Protein AF-A0A4R6L5A9-F1 (afdb_monomer)

pLDDT: mean 91.88, std 6.28, range [58.62, 98.12]

Secondary structure (DSSP, 8-state):
--TTHHHHHHH-----TTEEEEETTEEEEEEEEETTEEEEEETT-TT---EEE-TTSSEEEEEEE-SS----TTHHHHHHHHHHHHS---S-HHHHTT--

Nearest PDB structures (foldseek):
  7ux1-assembly1_A  TM=6.729E-01  e=7.090E-02  Escherichia coli K-12
  7uw5-assembly1_A  TM=6.428E-01  e=1.517E-01  Escherichia coli K-12
  6vxm-assembly1_A  TM=5.824E-01  e=2.218E-01  Arabidopsis thaliana
  7pik-assembly1_B  TM=5.255E-01  e=2.218E-01  Escherichia coli
  4hw9-assembly1_E  TM=6.251E-01  e=1.015E+00  Helicobacter pylori

Foldseek 3Di:
DDACPCVCVVVVAPDDAQWWKQAPNFIWGFHDRPPQFTFTQTPPDQQSGGDTDHRPHRIDTDPDGDPPGDHHPCPVVVVLVVVVVPDPDPDDSCVSVVHD

Structure (mmCIF, N/CA/C/O backbone):
data_AF-A0A4R6L5A9-F1
#
_entry.id   AF-A0A4R6L5A9-F1
#
loop_
_atom_site.group_PDB
_atom_site.id
_atom_site.type_symbol
_atom_site.label_atom_id
_atom_site.label_alt_id
_atom_site.label_comp_id
_atom_site.label_asym_id
_atom_site.label_entity_id
_atom_site.label_seq_id
_atom_site.pdbx_PDB_ins_code
_atom_site.Cartn_x
_atom_site.Cartn_y
_atom_site.Cartn_z
_atom_site.occupancy
_atom_site.B_iso_or_equiv
_atom_site.auth_seq_id
_atom_site.auth_comp_id
_atom_site.auth_asym_id
_atom_site.auth_atom_id
_atom_site.pdbx_PDB_model_num
ATOM 1 N N . MET A 1 1 ? -16.367 3.009 -10.922 1.00 58.62 1 MET A N 1
ATOM 2 C CA . MET A 1 1 ? -16.226 2.569 -9.528 1.00 58.62 1 MET A CA 1
ATOM 3 C C . MET A 1 1 ? -14.992 3.250 -8.983 1.00 58.62 1 MET A C 1
ATOM 5 O O . MET A 1 1 ? -13.916 3.079 -9.554 1.00 58.62 1 MET A O 1
ATOM 9 N N . GLU A 1 2 ? -15.168 4.125 -8.002 1.00 77.88 2 GLU A N 1
ATOM 10 C CA . GLU A 1 2 ? -14.045 4.771 -7.327 1.00 77.88 2 GLU A CA 1
ATOM 11 C C . GLU A 1 2 ? -13.203 3.727 -6.582 1.00 77.88 2 GLU A C 1
ATOM 13 O O . GLU A 1 2 ? -13.698 2.672 -6.175 1.00 77.88 2 GLU A O 1
ATOM 18 N N . LYS A 1 3 ? -11.910 4.015 -6.393 1.00 83.19 3 LYS A N 1
ATOM 19 C CA . LYS A 1 3 ? -11.038 3.140 -5.600 1.00 83.19 3 LYS A CA 1
ATOM 20 C C . LYS A 1 3 ? -11.600 3.007 -4.186 1.00 83.19 3 LYS A C 1
ATOM 22 O O . LYS A 1 3 ? -11.928 4.010 -3.556 1.00 83.19 3 LYS A O 1
ATOM 27 N N . PHE A 1 4 ? -11.668 1.776 -3.691 1.00 88.88 4 PHE A N 1
ATOM 28 C CA . PHE A 1 4 ? -12.196 1.407 -2.378 1.00 88.88 4 PHE A CA 1
ATOM 29 C C . PHE A 1 4 ? -13.693 1.679 -2.171 1.00 88.88 4 PHE A C 1
ATOM 31 O O . PHE A 1 4 ? -14.174 1.502 -1.054 1.00 88.88 4 PHE A O 1
ATOM 38 N N . GLU A 1 5 ? -14.457 2.056 -3.203 1.00 89.75 5 GLU A N 1
ATOM 39 C CA . GLU A 1 5 ? -15.900 2.327 -3.091 1.00 89.75 5 GLU A CA 1
ATOM 40 C C . GLU A 1 5 ? -16.656 1.124 -2.512 1.00 89.75 5 GLU A C 1
ATOM 42 O O . GLU A 1 5 ? -17.408 1.253 -1.543 1.00 89.75 5 GLU A O 1
ATOM 47 N N . TYR A 1 6 ? -16.378 -0.073 -3.037 1.00 89.62 6 TYR A N 1
ATOM 48 C CA . TYR A 1 6 ? -16.939 -1.315 -2.512 1.00 89.62 6 TYR A CA 1
ATOM 49 C C . TYR A 1 6 ? -16.546 -1.541 -1.047 1.00 89.62 6 TYR A C 1
ATOM 51 O O . TYR A 1 6 ? -17.391 -1.880 -0.230 1.00 89.62 6 TYR A O 1
ATOM 59 N N . ILE A 1 7 ? -15.282 -1.317 -0.681 1.00 91.50 7 ILE A N 1
ATOM 60 C CA . ILE A 1 7 ? -14.806 -1.545 0.690 1.00 91.50 7 ILE A CA 1
ATOM 61 C C . ILE A 1 7 ? -15.486 -0.585 1.672 1.00 91.50 7 ILE A C 1
ATOM 63 O O . ILE A 1 7 ? -15.983 -1.014 2.716 1.00 91.50 7 ILE A O 1
ATOM 67 N N . ARG A 1 8 ? -15.538 0.704 1.322 1.00 93.50 8 ARG A N 1
ATOM 68 C CA . ARG A 1 8 ? -16.151 1.760 2.136 1.00 93.50 8 ARG A CA 1
ATOM 69 C C . ARG A 1 8 ? -17.637 1.501 2.348 1.00 93.50 8 ARG A C 1
ATOM 71 O O . ARG A 1 8 ? -18.113 1.618 3.469 1.00 93.50 8 ARG A O 1
ATOM 78 N N . THR A 1 9 ? -18.353 1.094 1.303 1.00 92.25 9 THR A N 1
ATOM 79 C CA . THR A 1 9 ? -19.795 0.809 1.379 1.00 92.25 9 THR A CA 1
ATOM 80 C C . THR A 1 9 ? -20.097 -0.526 2.061 1.00 92.25 9 THR A C 1
ATOM 82 O O . THR A 1 9 ? -20.986 -0.598 2.905 1.00 92.25 9 THR A O 1
ATOM 85 N N . ARG A 1 10 ? -19.347 -1.589 1.745 1.00 93.38 10 ARG A N 1
ATOM 86 C CA . ARG A 1 10 ? -19.604 -2.948 2.244 1.00 93.38 10 ARG A CA 1
ATOM 87 C C . ARG A 1 10 ? -19.232 -3.134 3.707 1.00 93.38 10 ARG A C 1
ATOM 89 O O . ARG A 1 10 ? -19.962 -3.823 4.422 1.00 93.38 10 ARG A O 1
ATOM 96 N N . TYR A 1 11 ? -18.082 -2.597 4.113 1.00 92.75 11 TYR A N 1
ATOM 97 C CA . TYR A 1 11 ? -17.514 -2.796 5.448 1.00 92.75 11 TYR A CA 1
ATOM 98 C C . TYR A 1 11 ? -17.660 -1.569 6.354 1.00 92.75 11 TYR A C 1
ATOM 100 O O . TYR A 1 11 ? -17.338 -1.668 7.534 1.00 92.75 11 TYR A O 1
ATOM 108 N N . ASN A 1 12 ? -18.146 -0.437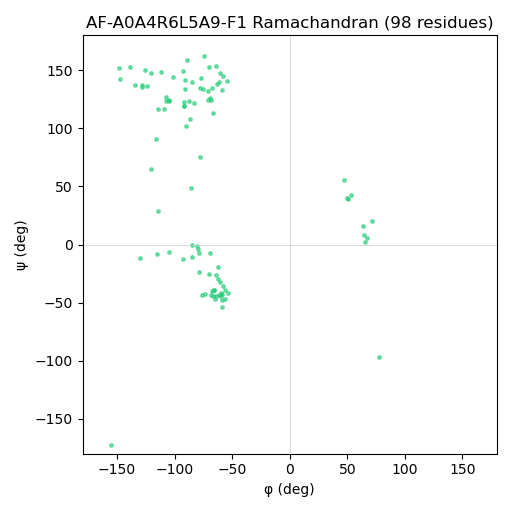 5.827 1.00 94.25 12 ASN A N 1
ATOM 109 C CA . ASN A 1 12 ? -18.275 0.829 6.553 1.00 94.25 12 ASN A CA 1
ATOM 110 C C . ASN A 1 12 ? -16.959 1.282 7.215 1.00 94.25 12 ASN A C 1
ATOM 112 O O . ASN A 1 12 ? -16.931 1.712 8.366 1.00 94.25 12 ASN A O 1
ATOM 116 N N . VAL A 1 13 ? -15.851 1.143 6.484 1.00 94.75 13 VAL A N 1
ATOM 117 C CA . VAL A 1 13 ? -14.510 1.546 6.931 1.00 94.75 13 VAL A CA 1
ATOM 118 C C . VAL A 1 13 ? -14.009 2.733 6.112 1.00 94.75 13 VAL A C 1
ATOM 120 O O . VAL A 1 13 ? -14.317 2.826 4.920 1.00 94.75 13 VAL A O 1
ATOM 123 N N . PRO A 1 14 ? -13.189 3.625 6.687 1.00 95.38 14 PRO A N 1
ATOM 124 C CA . PRO A 1 14 ? -12.707 4.804 5.984 1.00 95.38 14 PRO A CA 1
ATOM 125 C C . PRO A 1 14 ? -11.447 4.480 5.156 1.00 95.38 14 PRO A C 1
ATOM 127 O O . PRO A 1 14 ? -10.429 5.160 5.248 1.00 95.38 14 PRO A O 1
ATOM 130 N N . ALA A 1 15 ? -11.494 3.403 4.365 1.00 95.00 15 ALA A N 1
ATOM 131 C CA . ALA A 1 15 ? -10.386 2.993 3.509 1.00 95.00 15 ALA A CA 1
ATOM 132 C C . ALA A 1 15 ? -10.175 4.007 2.378 1.00 95.00 15 ALA A C 1
ATOM 134 O O . ALA A 1 15 ? -11.091 4.296 1.608 1.00 95.00 15 ALA A O 1
ATOM 135 N N . GLU A 1 16 ? -8.957 4.527 2.268 1.00 95.31 16 GLU A N 1
ATOM 136 C CA . GLU A 1 16 ? -8.604 5.570 1.312 1.00 95.31 16 GLU A CA 1
ATOM 137 C C . GLU A 1 16 ? -7.149 5.417 0.872 1.00 95.31 16 GLU A C 1
ATOM 139 O O . GLU A 1 16 ? -6.307 4.905 1.613 1.00 95.31 16 GLU A O 1
ATOM 144 N N . MET A 1 17 ? -6.842 5.865 -0.345 1.00 95.38 17 MET A N 1
ATOM 145 C CA . MET A 1 17 ? -5.475 5.832 -0.849 1.00 95.38 17 MET A CA 1
ATOM 146 C C . MET A 1 17 ? -4.557 6.689 0.025 1.00 95.38 17 MET A C 1
ATOM 148 O O . MET A 1 17 ? -4.931 7.781 0.438 1.00 95.38 17 MET A O 1
ATOM 152 N N . PHE A 1 18 ? -3.342 6.207 0.274 1.00 97.00 18 PHE A N 1
ATOM 153 C CA . PHE A 1 18 ? -2.318 6.872 1.085 1.00 97.00 18 PHE A CA 1
ATOM 154 C C . PHE A 1 18 ? -2.649 7.044 2.567 1.00 97.00 18 PHE A C 1
ATOM 156 O O . PHE A 1 18 ? -1.818 7.582 3.296 1.00 97.00 18 PHE A O 1
ATOM 163 N N . ARG A 1 19 ? -3.799 6.563 3.040 1.00 97.56 19 ARG A N 1
ATOM 164 C CA . ARG A 1 19 ? -4.111 6.557 4.467 1.00 97.56 19 ARG A CA 1
ATOM 165 C C . ARG A 1 19 ? -3.190 5.593 5.204 1.00 97.56 19 ARG A C 1
ATOM 167 O O . ARG A 1 19 ? -2.946 4.474 4.737 1.00 97.56 19 ARG A O 1
ATOM 174 N N . GLU A 1 20 ? -2.659 6.031 6.338 1.00 98.00 20 GLU A N 1
ATOM 175 C CA . GLU A 1 20 ? -1.880 5.165 7.210 1.00 98.00 20 GLU A CA 1
ATOM 176 C C . GLU A 1 20 ? -2.797 4.241 8.016 1.00 98.00 20 GLU A C 1
ATOM 178 O O . GLU A 1 20 ? -3.893 4.611 8.438 1.00 98.00 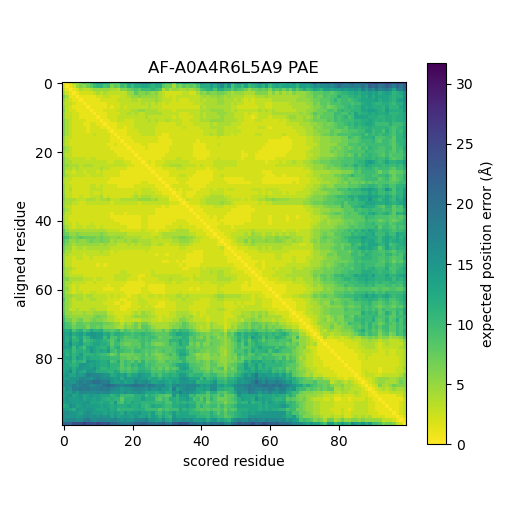20 GLU A O 1
ATOM 183 N N . VAL A 1 21 ? -2.335 3.014 8.228 1.00 97.88 21 VAL A N 1
ATOM 184 C CA . VAL A 1 21 ? -3.056 1.992 8.985 1.00 97.88 21 VAL A CA 1
ATOM 185 C C . VAL A 1 21 ? -2.098 1.232 9.890 1.00 97.88 21 VAL A C 1
ATOM 187 O O . VAL A 1 21 ? -0.911 1.093 9.580 1.00 97.88 21 VAL A O 1
ATOM 190 N N . ILE A 1 22 ? -2.615 0.696 10.989 1.00 97.88 22 ILE A N 1
ATOM 191 C CA . ILE A 1 22 ? -1.933 -0.322 11.788 1.00 97.88 22 ILE A CA 1
ATOM 192 C C . ILE A 1 22 ? -2.688 -1.629 11.574 1.00 97.88 22 ILE A C 1
ATOM 194 O O . ILE A 1 22 ? -3.863 -1.734 11.911 1.00 97.88 22 ILE A O 1
ATOM 198 N N . VAL A 1 23 ? -2.029 -2.626 10.983 1.00 97.31 23 VAL A N 1
ATOM 199 C CA . VAL A 1 23 ? -2.614 -3.954 10.758 1.00 97.31 23 VAL A CA 1
ATOM 200 C C . VAL A 1 23 ? -1.848 -4.966 11.584 1.00 97.31 23 VAL A C 1
ATOM 202 O O . VAL A 1 23 ? -0.659 -5.170 11.349 1.00 97.31 23 VAL A O 1
ATOM 205 N N . ASN A 1 24 ? -2.525 -5.604 12.542 1.00 95.94 24 ASN A N 1
ATOM 206 C CA . ASN A 1 24 ? -1.907 -6.578 13.449 1.00 95.94 24 ASN A CA 1
ATOM 207 C C . ASN A 1 24 ? -0.580 -6.043 14.035 1.00 95.94 24 ASN A C 1
ATOM 209 O O . ASN A 1 24 ? 0.472 -6.652 13.850 1.00 95.94 24 ASN A O 1
ATOM 213 N N . GLU A 1 25 ? -0.652 -4.865 14.667 1.00 96.25 25 GLU A N 1
ATOM 214 C CA . GLU A 1 25 ? 0.467 -4.164 15.333 1.00 96.25 25 GLU A CA 1
ATOM 215 C C . GLU A 1 25 ? 1.572 -3.647 14.394 1.00 96.25 25 GLU A C 1
ATOM 217 O O . GLU A 1 25 ? 2.572 -3.093 14.847 1.00 96.25 25 GLU A O 1
ATOM 222 N N . ARG A 1 26 ? 1.396 -3.763 13.071 1.00 96.94 26 ARG A N 1
ATOM 223 C CA . ARG A 1 26 ? 2.365 -3.289 12.076 1.00 96.94 26 ARG A CA 1
ATOM 224 C C . ARG A 1 26 ? 1.850 -2.047 11.366 1.00 96.94 26 ARG A C 1
ATOM 226 O O . ARG A 1 26 ? 0.783 -2.071 10.753 1.00 96.94 26 ARG A O 1
ATOM 233 N N . LYS A 1 27 ? 2.631 -0.967 11.411 1.00 97.62 27 LYS A N 1
ATOM 234 C CA . LYS A 1 27 ? 2.299 0.296 10.742 1.00 97.62 27 LYS A CA 1
ATOM 235 C C . LYS A 1 27 ? 2.590 0.217 9.239 1.00 97.62 27 LYS A C 1
ATOM 237 O O . LYS A 1 27 ? 3.665 -0.221 8.820 1.00 97.62 27 LYS A O 1
ATOM 242 N N . GLY A 1 28 ? 1.653 0.693 8.429 1.00 97.44 28 GLY A N 1
ATOM 243 C CA . GLY A 1 28 ? 1.787 0.766 6.982 1.00 97.44 28 GLY A CA 1
ATOM 244 C C . GLY A 1 28 ? 0.906 1.839 6.355 1.00 97.44 28 GLY A C 1
ATOM 245 O O . GLY A 1 28 ? 0.285 2.647 7.043 1.00 97.44 28 GLY A O 1
ATOM 246 N N . VAL A 1 29 ? 0.870 1.843 5.028 1.00 98.12 29 VAL A N 1
ATOM 247 C CA . VAL A 1 29 ? 0.099 2.789 4.218 1.00 98.12 29 VAL A CA 1
ATOM 248 C C . VAL A 1 29 ? -0.644 2.058 3.107 1.00 98.12 29 VAL A C 1
ATOM 250 O O . VAL A 1 29 ? -0.094 1.166 2.455 1.00 98.12 29 VAL A O 1
ATOM 253 N N . ILE A 1 30 ? -1.900 2.438 2.881 1.00 97.19 30 ILE A N 1
ATOM 254 C CA . ILE A 1 30 ? -2.715 1.910 1.786 1.00 97.19 30 ILE A CA 1
ATOM 255 C C . ILE A 1 30 ? -2.184 2.461 0.457 1.00 97.19 30 ILE A C 1
ATOM 257 O O . ILE A 1 30 ? -2.083 3.670 0.263 1.00 97.19 30 ILE A O 1
ATOM 261 N N . THR A 1 31 ? -1.847 1.575 -0.476 1.00 95.88 31 THR A N 1
ATOM 262 C CA . THR A 1 31 ? -1.249 1.943 -1.776 1.00 95.88 31 THR A CA 1
ATOM 263 C C . THR A 1 31 ? -1.939 1.304 -2.975 1.00 95.88 31 THR A C 1
ATOM 265 O O . THR A 1 31 ? -1.698 1.716 -4.110 1.00 95.88 31 THR A O 1
ATOM 268 N N . GLU A 1 32 ? -2.813 0.323 -2.749 1.00 94.62 32 GLU A N 1
ATOM 269 C CA . GLU A 1 32 ? -3.486 -0.406 -3.817 1.00 94.62 32 GLU A CA 1
ATOM 270 C C . GLU A 1 32 ? -4.894 -0.828 -3.389 1.00 94.62 32 GLU A C 1
ATOM 272 O O . GLU A 1 32 ? -5.119 -1.204 -2.238 1.00 94.62 32 GLU A O 1
ATOM 277 N N . ASP A 1 33 ? -5.830 -0.778 -4.332 1.00 93.94 33 ASP A N 1
ATOM 278 C CA . ASP A 1 33 ? -7.155 -1.373 -4.187 1.00 93.94 33 ASP A CA 1
ATOM 279 C C . ASP A 1 33 ? -7.111 -2.801 -4.738 1.00 93.94 33 ASP A C 1
ATOM 281 O O . ASP A 1 33 ? -6.783 -3.006 -5.907 1.00 93.94 33 ASP A O 1
ATOM 285 N N . LYS A 1 34 ? -7.398 -3.786 -3.881 1.00 92.81 34 LYS A N 1
ATOM 286 C CA . LYS A 1 34 ? -7.417 -5.212 -4.229 1.00 92.81 34 LYS A CA 1
ATOM 287 C C . LYS A 1 34 ? -8.835 -5.795 -4.124 1.00 92.81 34 LYS A C 1
ATOM 289 O O . LYS A 1 34 ? -9.003 -6.983 -3.839 1.00 92.81 34 LYS A O 1
ATOM 294 N N . GLY A 1 35 ? -9.867 -4.975 -4.333 1.00 89.69 35 GLY A N 1
ATOM 295 C CA . GLY A 1 35 ? -11.269 -5.395 -4.347 1.00 89.69 35 GLY A CA 1
ATOM 296 C C . GLY A 1 35 ? -11.826 -5.612 -2.940 1.00 89.69 35 GLY A C 1
ATOM 297 O O . GLY A 1 35 ? -12.241 -4.665 -2.287 1.00 89.69 35 GLY A O 1
ATOM 298 N N . ASN A 1 36 ? -11.839 -6.856 -2.451 1.00 92.75 36 ASN A N 1
ATOM 299 C CA . ASN A 1 36 ? -12.273 -7.167 -1.075 1.00 92.75 36 ASN A CA 1
ATOM 300 C C . ASN A 1 36 ? -11.189 -6.870 -0.021 1.00 92.75 36 ASN A C 1
ATOM 302 O O . ASN A 1 36 ? -11.443 -6.988 1.175 1.00 92.75 36 ASN A O 1
ATOM 306 N N . TYR A 1 37 ? -9.977 -6.527 -0.454 1.00 95.69 37 TYR A N 1
ATOM 307 C CA . TYR A 1 37 ? -8.813 -6.308 0.399 1.00 95.69 37 TYR A CA 1
ATOM 308 C C . TYR A 1 37 ? -8.210 -4.928 0.138 1.00 95.69 37 TYR A C 1
ATOM 310 O O . TYR A 1 37 ? -8.231 -4.432 -0.989 1.00 95.69 37 TYR A O 1
ATOM 318 N N . ILE A 1 38 ? -7.603 -4.344 1.170 1.00 96.31 38 ILE A N 1
ATOM 319 C CA . ILE A 1 38 ? -6.741 -3.166 1.031 1.00 96.31 38 ILE A CA 1
ATOM 320 C C . ILE A 1 38 ? -5.295 -3.628 0.817 1.00 96.31 38 ILE A C 1
ATOM 322 O O . ILE A 1 38 ? -4.816 -4.534 1.499 1.00 96.31 38 ILE A O 1
ATOM 326 N N . GLY A 1 39 ? -4.592 -3.039 -0.147 1.00 97.00 39 GLY A N 1
ATOM 327 C CA . GLY A 1 39 ? -3.168 -3.279 -0.364 1.00 97.00 39 GLY A CA 1
ATOM 328 C C . GLY A 1 39 ? -2.329 -2.354 0.509 1.00 97.00 39 GLY A C 1
ATOM 329 O O . GLY A 1 39 ? -2.244 -1.157 0.226 1.00 97.00 39 GLY A O 1
ATOM 330 N N . VAL A 1 40 ? -1.697 -2.900 1.546 1.00 97.25 40 VAL A N 1
ATOM 331 C CA . VAL A 1 40 ? -0.911 -2.138 2.525 1.00 97.25 40 VAL A CA 1
ATOM 332 C C . VAL A 1 40 ? 0.573 -2.393 2.313 1.00 97.25 40 VAL A C 1
ATOM 334 O O . VAL A 1 40 ? 1.022 -3.538 2.299 1.00 97.25 40 VAL A O 1
ATOM 337 N N . VAL A 1 41 ? 1.350 -1.322 2.165 1.00 97.19 41 VAL A N 1
ATOM 338 C CA . VAL A 1 41 ? 2.811 -1.388 2.255 1.00 97.19 41 VAL A CA 1
ATOM 339 C C . VAL A 1 41 ? 3.197 -1.119 3.699 1.00 97.19 41 VAL A C 1
ATOM 341 O O . VAL A 1 41 ? 2.918 -0.043 4.228 1.00 97.19 41 VAL A O 1
ATOM 344 N N . PHE A 1 42 ? 3.844 -2.090 4.334 1.00 97.00 42 PHE A N 1
ATOM 345 C CA . PHE A 1 42 ? 4.339 -1.942 5.698 1.00 97.00 42 PHE A CA 1
ATOM 346 C C . PHE A 1 42 ? 5.708 -1.267 5.724 1.00 97.00 42 PHE A C 1
ATOM 348 O O . PHE A 1 42 ? 6.570 -1.561 4.895 1.00 97.00 42 PHE A O 1
ATOM 355 N N . TYR A 1 43 ? 5.915 -0.375 6.693 1.0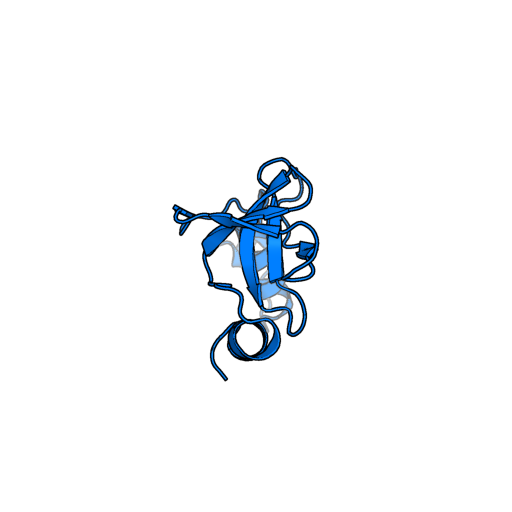0 95.19 43 TYR A N 1
ATOM 356 C CA . TYR A 1 43 ? 7.167 0.377 6.819 1.00 95.19 43 TYR A CA 1
ATOM 357 C C . TYR A 1 43 ? 8.356 -0.485 7.255 1.00 95.19 43 TYR A C 1
ATOM 359 O O . TYR A 1 43 ? 9.500 -0.148 6.959 1.00 95.19 43 TYR A O 1
ATOM 367 N N . ASP A 1 44 ? 8.086 -1.592 7.945 1.00 94.31 44 ASP A N 1
ATOM 368 C CA . ASP A 1 44 ? 9.082 -2.556 8.417 1.00 94.31 44 ASP A CA 1
ATOM 369 C C . ASP A 1 44 ? 9.463 -3.609 7.353 1.00 94.31 44 ASP A C 1
ATOM 371 O O . ASP A 1 44 ? 10.435 -4.349 7.528 1.00 94.31 44 ASP A O 1
ATOM 375 N N . ASP A 1 45 ? 8.733 -3.687 6.235 1.00 92.62 45 ASP A N 1
ATOM 376 C CA . ASP A 1 45 ? 8.964 -4.692 5.200 1.00 92.62 45 ASP A CA 1
ATOM 377 C C . ASP A 1 45 ? 10.091 -4.264 4.251 1.00 92.62 45 ASP A C 1
ATOM 379 O O . ASP A 1 45 ? 10.007 -3.262 3.546 1.00 92.62 45 ASP A O 1
ATOM 383 N N . LYS A 1 46 ? 11.143 -5.080 4.144 1.00 86.81 46 LYS A N 1
ATOM 384 C CA . LYS A 1 46 ? 12.272 -4.832 3.230 1.00 86.81 46 LYS A CA 1
ATOM 385 C C . LYS A 1 46 ? 11.865 -4.814 1.754 1.00 86.81 46 LYS A C 1
ATOM 387 O O . LYS A 1 46 ? 12.529 -4.159 0.949 1.00 86.81 46 LYS A O 1
ATOM 392 N N . LYS A 1 47 ? 10.829 -5.569 1.376 1.00 86.56 47 LYS A N 1
ATOM 393 C CA . LYS A 1 47 ? 10.349 -5.649 -0.009 1.00 86.56 47 LYS A CA 1
ATOM 394 C C . LYS A 1 47 ? 9.499 -4.440 -0.385 1.00 86.56 47 LYS A C 1
ATOM 396 O O . LYS A 1 47 ? 9.434 -4.135 -1.573 1.00 86.56 47 LYS A O 1
ATOM 401 N N . LEU A 1 48 ? 8.889 -3.759 0.593 1.00 91.31 48 LEU A N 1
ATOM 402 C CA . LEU A 1 48 ? 8.019 -2.594 0.384 1.00 91.31 48 LEU A CA 1
ATOM 403 C C . LEU A 1 48 ? 6.942 -2.849 -0.687 1.00 91.31 48 LEU A C 1
ATOM 405 O O . LEU A 1 48 ? 6.673 -2.001 -1.537 1.00 91.31 48 LEU A O 1
ATOM 409 N N . MET A 1 49 ? 6.371 -4.057 -0.689 1.00 90.81 49 MET A N 1
ATOM 410 C CA . MET A 1 49 ? 5.317 -4.452 -1.624 1.00 90.81 49 MET A CA 1
ATOM 411 C C . MET A 1 49 ? 3.948 -4.392 -0.937 1.00 90.81 49 MET A C 1
ATOM 413 O O . MET A 1 49 ? 3.863 -4.715 0.248 1.00 90.81 49 MET A O 1
ATOM 417 N N . PRO A 1 50 ? 2.881 -4.006 -1.657 1.00 93.81 50 PRO A N 1
ATOM 418 C CA . PRO A 1 50 ? 1.532 -3.988 -1.107 1.00 93.81 50 PRO A CA 1
ATOM 419 C C . PRO A 1 50 ? 1.052 -5.412 -0.816 1.00 93.81 50 PRO A C 1
ATOM 421 O O . PRO A 1 50 ? 0.828 -6.211 -1.731 1.00 93.81 50 PRO A O 1
ATOM 424 N N . LEU A 1 51 ? 0.874 -5.723 0.464 1.00 95.00 51 LEU A N 1
ATOM 425 C CA . LEU A 1 51 ? 0.300 -6.981 0.924 1.00 95.00 51 LEU A CA 1
ATOM 426 C C . LEU A 1 51 ? -1.222 -6.841 1.070 1.00 95.00 51 LEU A C 1
ATOM 428 O O . LEU A 1 51 ? -1.698 -5.789 1.498 1.00 95.00 51 LEU A O 1
ATOM 432 N N . PRO A 1 52 ? -2.004 -7.875 0.714 1.00 96.38 52 PRO A N 1
ATOM 433 C CA . PRO A 1 52 ? -3.445 -7.852 0.920 1.00 96.38 52 PRO A CA 1
ATOM 434 C C . PRO A 1 52 ? -3.769 -7.932 2.417 1.00 96.38 52 PRO A C 1
ATOM 436 O O . PRO A 1 52 ? -3.340 -8.855 3.109 1.00 96.38 52 PRO A O 1
ATOM 439 N N . C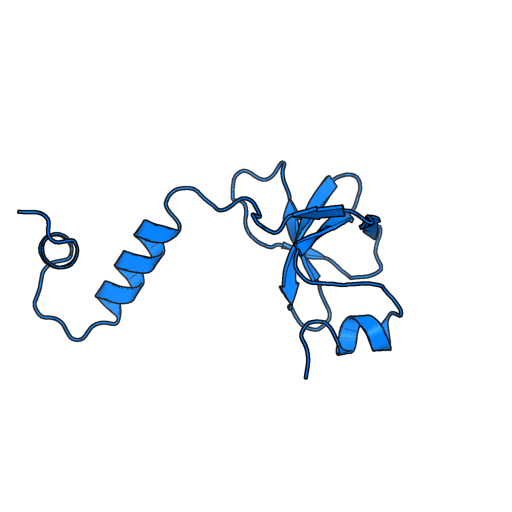YS A 1 53 ? -4.553 -6.983 2.917 1.00 96.50 53 CYS A N 1
ATOM 440 C CA . CYS A 1 53 ? -5.074 -6.971 4.281 1.00 96.50 53 CYS A CA 1
ATOM 441 C C . CYS A 1 53 ? -6.601 -6.888 4.244 1.00 96.50 53 CYS A C 1
ATOM 443 O O . CYS A 1 53 ? -7.174 -6.152 3.437 1.00 96.50 53 CYS A O 1
ATOM 445 N N . HIS A 1 54 ? -7.278 -7.685 5.077 1.00 96.06 54 HIS A N 1
ATOM 446 C CA . HIS A 1 54 ? -8.737 -7.631 5.142 1.00 96.06 54 HIS A CA 1
ATOM 447 C C . HIS A 1 54 ? -9.154 -6.308 5.807 1.00 96.06 54 HIS A C 1
ATOM 449 O O . HIS A 1 54 ? -8.619 -6.008 6.873 1.00 96.06 54 HIS A O 1
ATOM 455 N N . PRO A 1 55 ? -10.109 -5.535 5.256 1.00 95.31 55 PRO A N 1
ATOM 456 C CA . PRO A 1 55 ? -10.360 -4.155 5.684 1.00 95.31 55 PRO A CA 1
ATOM 457 C C . PRO A 1 55 ? -10.812 -3.994 7.141 1.00 95.31 55 PRO A C 1
ATOM 459 O O . PRO A 1 55 ? -10.716 -2.899 7.686 1.00 95.31 55 PRO A O 1
ATOM 462 N N . THR A 1 56 ? -11.311 -5.062 7.765 1.00 95.88 56 THR 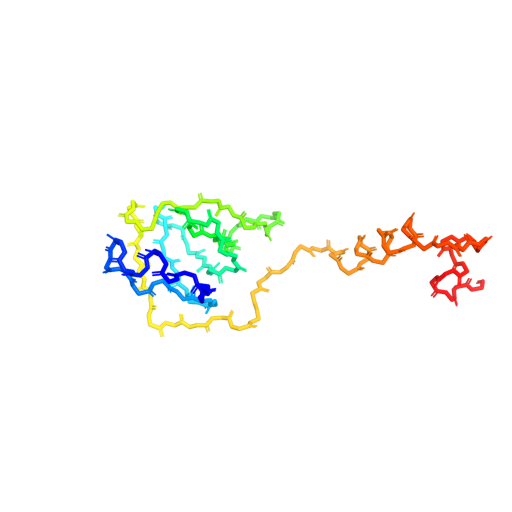A N 1
ATOM 463 C CA . THR A 1 56 ? -11.821 -5.058 9.148 1.00 95.88 56 THR A CA 1
ATOM 464 C C . THR A 1 56 ? -11.021 -5.933 10.115 1.00 95.88 56 THR A C 1
ATOM 466 O O . THR A 1 56 ? -11.288 -5.920 11.315 1.00 95.88 56 THR A O 1
ATOM 469 N N . TRP A 1 57 ? -10.065 -6.736 9.636 1.00 96.00 57 TRP A N 1
ATOM 470 C CA . TRP A 1 57 ? -9.389 -7.709 10.499 1.00 96.00 57 TRP A CA 1
ATOM 471 C C . TRP A 1 57 ? -8.153 -7.095 11.147 1.00 96.00 57 TRP A C 1
ATOM 473 O O . TRP A 1 57 ? -7.111 -6.975 10.504 1.00 96.00 57 TRP A O 1
ATOM 483 N N . LYS A 1 58 ? -8.275 -6.720 12.427 1.00 96.31 58 LYS A N 1
ATOM 484 C CA . LYS A 1 58 ? -7.202 -6.076 13.204 1.00 96.31 58 LYS A CA 1
ATOM 485 C C . LYS A 1 58 ? -6.588 -4.867 12.484 1.00 96.31 58 LYS A C 1
ATOM 487 O O . LYS A 1 58 ? -5.370 -4.694 12.510 1.00 96.31 58 LYS A O 1
AT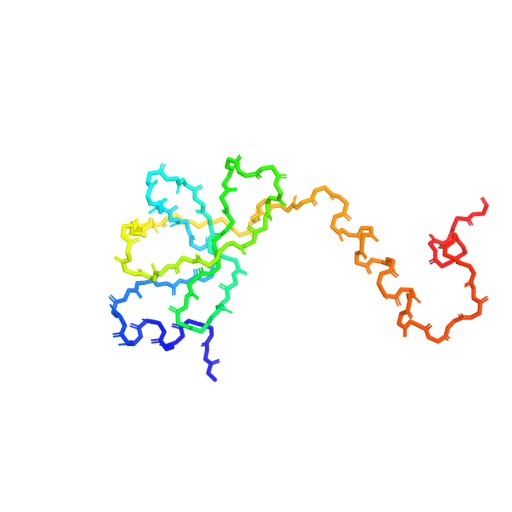OM 492 N N . VAL A 1 59 ? -7.428 -4.080 11.811 1.00 96.81 59 VAL A N 1
ATOM 493 C CA . VAL A 1 59 ? -7.027 -2.853 11.120 1.00 96.81 59 VAL A CA 1
ATOM 494 C C . VAL A 1 59 ? -7.478 -1.659 11.943 1.00 96.81 59 VAL A C 1
ATOM 496 O O . VAL A 1 59 ? -8.666 -1.506 12.219 1.00 96.81 59 VAL A O 1
ATOM 499 N N . GLU A 1 60 ? -6.532 -0.802 12.284 1.00 97.81 60 GLU A N 1
ATOM 500 C CA . GLU A 1 60 ? -6.777 0.536 12.797 1.00 97.81 60 GLU A CA 1
ATOM 501 C C . GLU A 1 60 ? -6.472 1.536 11.681 1.00 97.81 60 GLU A C 1
ATOM 503 O O . GLU A 1 60 ? -5.380 1.525 11.108 1.00 97.81 60 GLU A O 1
ATOM 508 N N . TYR A 1 61 ? -7.451 2.373 11.344 1.00 97.38 61 TYR A N 1
ATOM 509 C CA . TYR A 1 61 ? -7.286 3.439 10.361 1.00 97.38 61 TYR A CA 1
ATOM 510 C C . TYR A 1 61 ? -6.863 4.708 11.084 1.00 97.38 61 TYR A C 1
ATOM 512 O O . TYR A 1 61 ? -7.580 5.175 11.964 1.00 97.38 61 TYR A O 1
ATOM 520 N N . LEU A 1 62 ? -5.716 5.260 10.700 1.00 97.62 62 LEU A N 1
ATOM 521 C CA . LEU A 1 62 ? -5.206 6.498 11.272 1.00 97.62 62 LEU A CA 1
ATOM 522 C C . LEU A 1 62 ? -5.741 7.702 10.487 1.00 97.62 62 LEU A C 1
ATOM 524 O O . LEU A 1 62 ? -6.093 7.592 9.309 1.00 97.62 62 LEU A O 1
ATOM 528 N N . ASP A 1 63 ? -5.734 8.868 11.126 1.00 96.75 63 ASP A N 1
ATOM 529 C CA . ASP A 1 63 ? -6.075 10.146 10.485 1.00 96.75 63 ASP A CA 1
ATOM 530 C C . ASP A 1 63 ? -4.907 10.736 9.671 1.00 96.75 63 ASP A C 1
ATOM 532 O O . ASP A 1 63 ? -5.020 11.800 9.059 1.00 96.75 63 ASP A O 1
ATOM 536 N N . THR A 1 64 ? -3.758 10.055 9.656 1.00 96.81 64 THR A N 1
ATOM 537 C CA . THR A 1 64 ? -2.557 10.470 8.931 1.00 96.81 64 THR A CA 1
ATOM 538 C C . THR A 1 64 ? -2.487 9.857 7.535 1.00 96.81 64 THR A C 1
ATOM 540 O O . THR A 1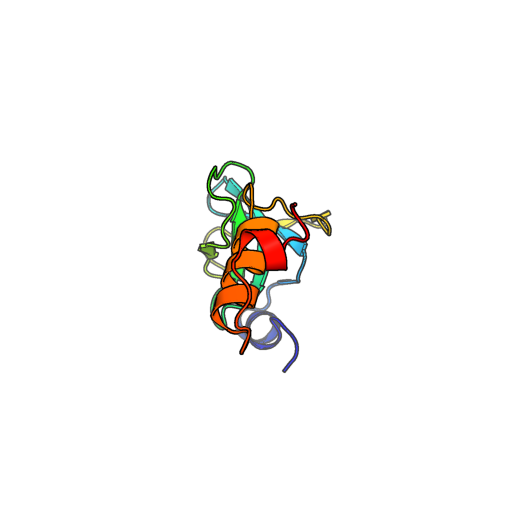 64 ? -2.941 8.741 7.279 1.00 96.81 64 THR A O 1
ATOM 543 N N . PHE A 1 65 ? -1.860 10.595 6.615 1.00 97.69 65 PHE A N 1
ATOM 544 C CA . PHE A 1 65 ? -1.689 10.192 5.222 1.00 97.69 65 PHE A CA 1
ATOM 545 C C . PHE A 1 65 ? -0.226 10.299 4.801 1.00 97.69 65 PHE A C 1
ATOM 547 O O . PHE A 1 65 ? 0.442 11.299 5.067 1.00 97.69 65 PHE A O 1
ATOM 554 N N . ASN A 1 66 ? 0.257 9.292 4.077 1.00 96.12 66 ASN A N 1
ATOM 555 C CA . ASN A 1 66 ? 1.573 9.293 3.459 1.00 96.12 66 ASN A CA 1
ATOM 556 C C . ASN A 1 66 ? 1.462 9.235 1.929 1.00 96.12 66 ASN A C 1
ATOM 558 O O . ASN A 1 66 ? 1.492 8.170 1.311 1.00 96.12 66 ASN A O 1
ATOM 562 N N . TYR A 1 67 ? 1.408 10.416 1.311 1.00 95.31 67 TYR A N 1
ATOM 563 C CA . TYR A 1 67 ? 1.367 10.593 -0.147 1.00 95.31 67 TYR A CA 1
ATOM 564 C C . TYR A 1 67 ? 2.677 10.220 -0.862 1.00 95.31 67 TYR A C 1
ATOM 566 O O . TYR A 1 67 ? 2.735 10.191 -2.093 1.00 95.31 67 TYR A O 1
ATOM 574 N N . LYS A 1 68 ? 3.747 9.930 -0.112 1.00 93.19 68 LYS A N 1
A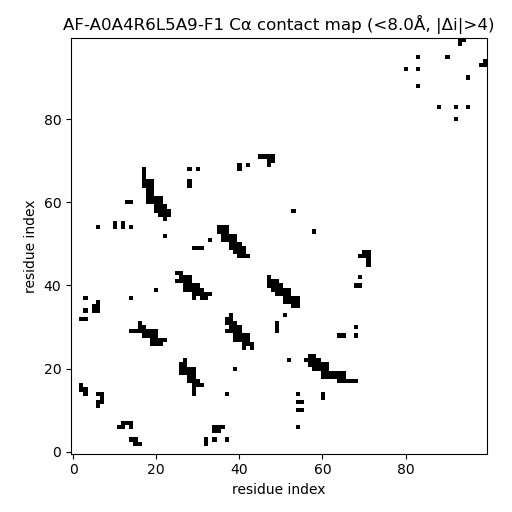TOM 575 C CA . LYS A 1 68 ? 5.032 9.438 -0.625 1.00 93.19 68 LYS A CA 1
ATOM 576 C C . LYS A 1 68 ? 5.335 8.075 0.009 1.00 93.19 68 LYS A C 1
ATOM 578 O O . LYS A 1 68 ? 6.303 7.955 0.763 1.00 93.19 68 LYS A O 1
ATOM 583 N N . PRO A 1 69 ? 4.521 7.042 -0.286 1.00 91.12 69 PRO A N 1
ATOM 584 C CA . PRO A 1 69 ? 4.705 5.732 0.313 1.00 91.12 69 PRO A CA 1
ATOM 585 C C . PRO A 1 69 ? 6.087 5.172 -0.051 1.00 91.12 69 PRO A C 1
ATOM 587 O O . PRO A 1 69 ? 6.604 5.451 -1.143 1.00 91.12 69 PRO A O 1
ATOM 590 N N . PRO A 1 70 ? 6.699 4.384 0.843 1.00 89.44 70 PRO A N 1
ATOM 591 C CA . PRO A 1 70 ? 7.999 3.787 0.596 1.00 89.44 70 PRO A CA 1
ATOM 592 C C . PRO A 1 70 ? 7.904 2.828 -0.596 1.00 89.44 70 PRO A C 1
ATOM 594 O O . PRO A 1 70 ? 6.931 2.095 -0.761 1.00 89.44 70 PRO A O 1
ATOM 597 N N . LYS A 1 71 ? 8.919 2.862 -1.462 1.00 85.69 71 LYS A N 1
ATOM 598 C CA . LYS A 1 71 ? 8.984 2.059 -2.689 1.00 85.69 71 LYS A CA 1
ATOM 599 C C . LYS A 1 71 ? 10.214 1.157 -2.656 1.00 85.69 71 LYS A C 1
ATOM 601 O O . LYS A 1 71 ? 11.250 1.579 -2.135 1.00 85.69 71 LYS A O 1
ATOM 606 N N . PRO A 1 72 ? 10.155 -0.046 -3.253 1.00 84.25 72 PRO A N 1
ATOM 607 C CA . PRO A 1 72 ? 11.317 -0.914 -3.339 1.00 84.25 72 PRO A CA 1
ATOM 608 C C . PRO A 1 72 ? 12.473 -0.224 -4.065 1.00 84.25 72 PRO A C 1
ATOM 610 O O . PRO A 1 72 ? 12.279 0.508 -5.044 1.00 84.25 72 PRO A O 1
ATOM 613 N N . LYS A 1 73 ? 13.701 -0.516 -3.622 1.00 78.62 73 LYS A N 1
ATOM 614 C CA . LYS A 1 73 ? 14.909 -0.094 -4.340 1.00 78.62 73 LYS A CA 1
ATOM 615 C C . LYS A 1 73 ? 14.835 -0.590 -5.788 1.00 78.62 73 LYS A C 1
ATOM 617 O O . LYS A 1 73 ? 14.384 -1.705 -6.056 1.00 78.62 73 LYS A O 1
ATOM 622 N N . ASN A 1 74 ? 15.280 0.248 -6.720 1.00 80.62 74 ASN A N 1
ATOM 623 C CA . ASN A 1 74 ? 15.298 -0.031 -8.159 1.00 80.62 74 ASN A CA 1
ATOM 624 C C . ASN A 1 74 ? 13.920 -0.221 -8.820 1.00 80.62 74 ASN A C 1
ATOM 626 O O . ASN A 1 74 ? 13.876 -0.700 -9.951 1.00 80.62 74 ASN A O 1
ATOM 630 N N . ALA A 1 75 ? 12.805 0.177 -8.189 1.00 79.81 75 ALA A N 1
ATOM 631 C CA . ALA A 1 75 ? 11.476 0.081 -8.811 1.00 79.81 75 ALA A CA 1
ATOM 632 C C . ALA A 1 75 ? 11.421 0.764 -10.190 1.00 79.81 75 ALA A C 1
ATOM 634 O O . ALA A 1 75 ? 10.908 0.189 -11.144 1.00 79.81 75 ALA A O 1
ATOM 635 N N . ALA A 1 76 ? 12.035 1.945 -10.316 1.00 82.62 76 ALA A N 1
ATOM 636 C CA . ALA A 1 76 ? 12.125 2.666 -11.584 1.00 82.62 76 ALA A CA 1
ATOM 637 C C . ALA A 1 76 ? 12.974 1.925 -12.631 1.00 82.62 76 ALA A C 1
ATOM 639 O O . ALA A 1 76 ? 12.606 1.891 -13.797 1.00 82.62 76 ALA A O 1
ATOM 640 N N . SER A 1 77 ? 14.083 1.298 -12.227 1.00 84.75 77 SER A N 1
ATOM 641 C CA . SER A 1 77 ? 14.927 0.523 -13.149 1.00 84.75 77 SER A CA 1
ATOM 642 C C . SER A 1 77 ? 14.210 -0.739 -13.638 1.00 84.75 77 SER A C 1
ATOM 644 O O . SER A 1 77 ? 14.176 -1.005 -14.836 1.00 84.75 77 SER A O 1
ATOM 646 N N . LYS A 1 78 ? 13.526 -1.458 -12.734 1.00 85.50 78 LYS A N 1
ATOM 647 C CA . LYS A 1 78 ? 12.666 -2.593 -13.103 1.00 85.50 78 LYS A CA 1
ATOM 648 C C . LYS A 1 78 ? 11.558 -2.165 -14.062 1.00 85.50 78 LYS A C 1
ATOM 650 O O . LYS A 1 78 ? 11.308 -2.874 -15.026 1.00 85.50 78 LYS A O 1
ATOM 655 N N . GLN A 1 79 ? 10.923 -1.014 -13.823 1.00 85.94 79 GLN A N 1
ATOM 656 C CA . GLN A 1 79 ? 9.928 -0.457 -14.739 1.00 85.94 79 GLN A CA 1
ATOM 657 C C . GLN A 1 79 ? 10.530 -0.215 -16.127 1.00 85.94 79 GLN A C 1
ATOM 659 O O . GLN A 1 79 ? 10.028 -0.786 -17.084 1.00 85.94 79 GLN A O 1
ATOM 664 N N . ARG A 1 80 ? 11.649 0.517 -16.217 1.00 89.00 80 ARG A N 1
ATOM 665 C CA . ARG A 1 80 ? 12.336 0.800 -17.491 1.00 89.00 80 ARG A CA 1
ATOM 666 C C . ARG A 1 80 ? 12.709 -0.467 -18.255 1.00 89.00 80 ARG A C 1
ATOM 668 O O . ARG A 1 80 ? 12.592 -0.489 -19.471 1.00 89.00 80 ARG A O 1
ATOM 675 N N . TYR A 1 81 ? 13.156 -1.509 -17.554 1.00 90.62 81 TYR A N 1
ATOM 676 C CA . TYR A 1 81 ? 13.480 -2.790 -18.182 1.00 90.62 81 TYR A CA 1
ATOM 677 C C . TYR A 1 81 ? 12.238 -3.498 -18.734 1.00 90.62 81 TYR A C 1
ATOM 679 O O . TYR A 1 81 ? 12.286 -4.043 -19.830 1.00 90.62 81 TYR A O 1
ATOM 687 N N . ARG A 1 82 ? 11.105 -3.457 -18.020 1.00 88.88 82 ARG A N 1
ATOM 688 C CA . ARG A 1 82 ? 9.835 -3.968 -18.561 1.00 88.88 82 ARG A CA 1
ATOM 689 C C . ARG A 1 82 ? 9.379 -3.166 -19.772 1.00 88.88 82 ARG A C 1
ATOM 691 O O . ARG A 1 82 ? 8.978 -3.766 -20.757 1.00 88.88 82 ARG A O 1
ATOM 698 N N . ASP A 1 83 ? 9.463 -1.841 -19.698 1.00 91.06 83 ASP A N 1
ATOM 699 C CA . ASP A 1 83 ? 9.086 -0.959 -20.805 1.00 91.06 83 ASP A CA 1
ATOM 700 C C . ASP A 1 83 ? 9.934 -1.266 -22.047 1.00 91.06 83 ASP A C 1
ATOM 702 O O . ASP A 1 83 ? 9.387 -1.381 -23.134 1.00 91.06 83 ASP A O 1
ATOM 706 N N . TYR A 1 84 ? 11.238 -1.502 -21.865 1.00 92.00 84 TYR A N 1
ATOM 707 C CA . TYR A 1 84 ? 12.143 -1.984 -22.910 1.00 92.00 84 TYR A CA 1
ATOM 708 C C . TYR A 1 84 ? 11.705 -3.332 -23.506 1.00 92.00 84 TYR A C 1
ATOM 710 O O . TYR A 1 84 ? 11.636 -3.456 -24.720 1.00 92.00 84 TYR A O 1
ATOM 718 N N . LEU A 1 85 ? 11.367 -4.330 -22.678 1.00 91.75 85 LEU A N 1
ATOM 719 C CA . LEU A 1 85 ? 10.920 -5.648 -23.162 1.00 91.75 85 LEU A CA 1
ATOM 720 C C . LEU A 1 85 ? 9.597 -5.598 -23.941 1.00 91.75 85 LEU A C 1
ATOM 722 O O . LEU A 1 85 ? 9.330 -6.486 -24.745 1.00 91.75 85 LEU A O 1
ATOM 726 N N . HIS A 1 86 ? 8.753 -4.603 -23.663 1.00 90.75 86 HIS A N 1
ATOM 727 C CA . HIS A 1 86 ? 7.489 -4.387 -24.366 1.00 90.75 86 HIS A CA 1
ATOM 728 C C . HIS A 1 86 ? 7.609 -3.421 -25.545 1.00 90.75 86 HIS A C 1
ATOM 730 O O . HIS A 1 86 ? 6.672 -3.319 -26.337 1.00 90.75 86 HIS A O 1
ATOM 736 N N . ALA A 1 87 ? 8.720 -2.698 -25.652 1.00 89.75 87 ALA A N 1
ATOM 737 C CA . ALA A 1 87 ? 8.969 -1.818 -26.771 1.00 89.75 87 ALA A CA 1
ATOM 738 C C . ALA A 1 87 ? 9.345 -2.648 -27.997 1.00 89.75 87 ALA A C 1
ATOM 740 O O . ALA A 1 87 ? 10.206 -3.523 -27.931 1.00 89.75 87 ALA A O 1
ATOM 741 N N . ASP A 1 88 ? 8.737 -2.330 -29.136 1.00 86.81 88 ASP A N 1
ATOM 742 C CA . ASP A 1 88 ? 9.183 -2.840 -30.429 1.00 86.81 88 ASP A CA 1
ATOM 743 C C . ASP A 1 88 ? 10.421 -2.043 -30.864 1.00 86.81 88 ASP A C 1
ATOM 745 O O . ASP A 1 88 ? 10.350 -1.076 -31.623 1.00 86.81 88 ASP A O 1
ATOM 749 N N . SER A 1 89 ? 11.555 -2.352 -30.236 1.00 85.50 89 SER A N 1
ATOM 750 C CA . SER A 1 89 ? 12.822 -1.657 -30.434 1.00 85.50 89 SER A CA 1
ATOM 751 C C . SER A 1 89 ? 13.927 -2.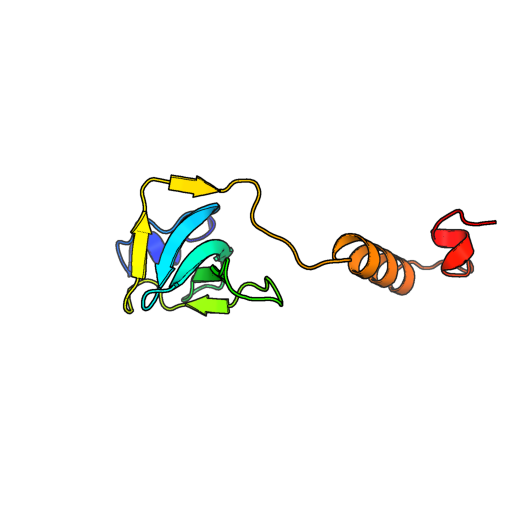653 -30.747 1.00 85.50 89 SER A C 1
ATOM 753 O O . SER A 1 89 ? 14.075 -3.671 -30.077 1.00 85.50 89 SER A O 1
ATOM 755 N N . SER A 1 90 ? 14.749 -2.326 -31.742 1.00 89.56 90 SER A N 1
ATOM 756 C CA . SER A 1 90 ? 15.968 -3.071 -32.067 1.00 89.56 90 SER A CA 1
ATOM 757 C C . SER A 1 90 ? 17.177 -2.644 -31.228 1.00 89.56 90 SER A C 1
ATOM 759 O O . SER A 1 90 ? 18.274 -3.152 -31.449 1.00 89.56 90 SER A O 1
ATOM 761 N N . LEU A 1 91 ? 17.009 -1.668 -30.330 1.00 90.94 91 LEU A N 1
ATOM 762 C CA . LEU A 1 91 ? 18.074 -1.194 -29.451 1.00 90.94 91 LEU A CA 1
ATOM 763 C C . LEU A 1 91 ? 18.405 -2.255 -28.401 1.00 90.94 91 LEU A C 1
ATOM 765 O O . LEU A 1 91 ? 17.549 -3.027 -27.981 1.00 90.94 91 LEU A O 1
ATOM 769 N N . THR A 1 92 ? 19.638 -2.252 -27.911 1.00 91.81 92 THR A N 1
ATOM 770 C CA . THR A 1 92 ? 19.986 -2.944 -26.668 1.00 91.81 92 THR A CA 1
ATOM 771 C C . THR A 1 92 ? 19.457 -2.169 -25.457 1.00 91.81 92 THR A C 1
ATOM 773 O O . THR A 1 92 ? 19.183 -0.970 -25.523 1.00 91.81 92 THR A O 1
ATOM 776 N N . PHE A 1 93 ? 19.361 -2.820 -24.292 1.00 90.50 93 PHE A N 1
ATOM 777 C CA . PHE A 1 93 ? 18.904 -2.140 -23.073 1.00 90.50 93 PHE A CA 1
ATOM 778 C C . PHE A 1 93 ? 19.813 -0.966 -22.652 1.00 90.50 93 PHE A C 1
ATOM 780 O O . PHE A 1 93 ? 19.325 0.020 -22.106 1.00 90.50 93 PHE A O 1
ATOM 787 N N . ALA A 1 94 ? 21.124 -1.041 -22.911 1.00 91.38 94 ALA A N 1
ATOM 788 C CA . ALA A 1 94 ? 22.048 0.056 -22.611 1.00 91.38 94 ALA A CA 1
ATOM 789 C C . ALA A 1 94 ? 21.770 1.285 -23.494 1.00 91.38 94 ALA A C 1
ATOM 791 O O . ALA A 1 94 ? 21.660 2.398 -22.978 1.00 91.38 94 ALA A O 1
ATOM 792 N N . GLU A 1 95 ? 21.552 1.066 -24.794 1.00 92.19 95 GLU A N 1
ATOM 793 C CA . GLU A 1 95 ? 21.185 2.118 -25.749 1.00 92.19 95 GLU A CA 1
ATOM 794 C C . GLU A 1 95 ? 19.803 2.705 -25.441 1.00 92.19 95 GLU A C 1
ATOM 796 O O . GLU A 1 95 ? 19.630 3.921 -25.474 1.00 92.19 95 GLU A O 1
ATOM 801 N N . TRP A 1 96 ? 18.839 1.864 -25.049 1.00 90.25 96 TRP A N 1
ATOM 802 C CA . TRP A 1 96 ? 17.518 2.291 -24.573 1.00 90.25 96 TRP A CA 1
ATOM 803 C C . TRP A 1 96 ? 17.605 3.220 -23.354 1.00 90.25 96 TRP A C 1
ATOM 805 O O . TRP A 1 96 ? 16.825 4.161 -23.211 1.00 90.25 96 TRP A O 1
ATOM 815 N N . LEU A 1 97 ? 18.572 2.976 -22.467 1.00 89.81 97 LEU A N 1
ATOM 816 C CA . LEU A 1 97 ? 18.853 3.842 -21.324 1.00 89.81 97 LEU A CA 1
ATOM 817 C C . LEU A 1 97 ? 19.681 5.089 -21.686 1.00 89.81 97 LEU A C 1
ATOM 819 O O . LEU A 1 97 ? 19.911 5.921 -20.807 1.00 89.81 97 LEU A O 1
ATOM 823 N N . GLY A 1 98 ? 20.120 5.233 -22.940 1.00 90.19 98 GLY A N 1
ATOM 824 C CA . GLY A 1 98 ? 20.970 6.333 -23.400 1.00 90.19 98 GLY A CA 1
ATOM 825 C C . GLY A 1 98 ? 22.410 6.261 -22.885 1.00 90.19 98 GLY A C 1
ATOM 826 O O . GLY A 1 98 ? 23.094 7.283 -22.834 1.00 90.19 98 GLY A O 1
ATOM 827 N N . ILE A 1 99 ? 22.864 5.078 -22.464 1.00 87.69 99 ILE A N 1
ATOM 828 C CA . ILE A 1 99 ? 24.227 4.849 -21.980 1.00 87.69 99 ILE A CA 1
ATOM 829 C C . ILE A 1 99 ? 25.101 4.510 -23.194 1.00 87.69 99 ILE A C 1
ATOM 831 O O . ILE A 1 99 ? 24.778 3.584 -23.936 1.00 87.69 99 ILE A O 1
ATOM 835 N N . LYS A 1 100 ? 26.174 5.286 -23.400 1.00 67.81 100 LYS A N 1
ATOM 836 C CA . LYS A 1 100 ? 27.205 5.042 -24.421 1.00 67.81 100 LYS A CA 1
ATOM 837 C C . LYS A 1 100 ? 28.343 4.198 -23.869 1.00 67.81 100 LYS A C 1
ATOM 839 O O . LYS A 1 100 ? 28.711 4.435 -22.697 1.00 67.81 100 LYS A O 1
#

Solvent-accessible surface area (backbone atoms only — not comparable to full-atom values): 5965 Å² total; per-residue (Å²): 132,63,84,42,47,64,41,30,70,74,69,70,41,94,64,49,83,23,28,26,32,33,47,76,91,41,54,28,30,28,76,45,75,60,69,82,24,42,13,32,27,38,75,86,46,88,66,32,54,67,41,82,37,55,75,75,63,59,49,44,80,50,98,50,70,46,91,76,65,77,69,37,86,61,52,68,58,55,47,53,52,51,52,54,74,71,44,97,61,93,66,54,74,52,54,72,70,70,54,131

Sequence (100 aa):
MEKFEYIRTRYNVPAEMFREVIVNERKGVITEDKGNYIGVVFYDDKKLMPLPCHPTWKVEYLDTFNYKPPKPKNAASKQRYRDYLHADSSLTFAEWLGIK

Mean predicted aligned error: 5.97 Å

Radius of gyration: 17.42 Å; Cα contacts (8 Å, |Δi|>4): 163; chains: 1; bounding box: 47×18×47 Å